Protein AF-G5F154-F1 (afdb_monomer)

Radius of gyration: 28.89 Å; Cα contacts (8 Å, |Δi|>4): 20; chains: 1; bounding box: 52×28×90 Å

Mean predicted aligned error: 17.92 Å

Foldseek 3Di:
DDDDDDDDDPPVVVVVVQVVCVVVVHDPVRVVVVQVVCCVVPVDGPDPPVPDDDPPDDPPPPPPPCDVVNVVVVVVVCVVPDDDADDVGDDPDDPVVVVVVVVVVVVVVVD

Sequence (111 aa):
MDAMVTARVPVEVRNQG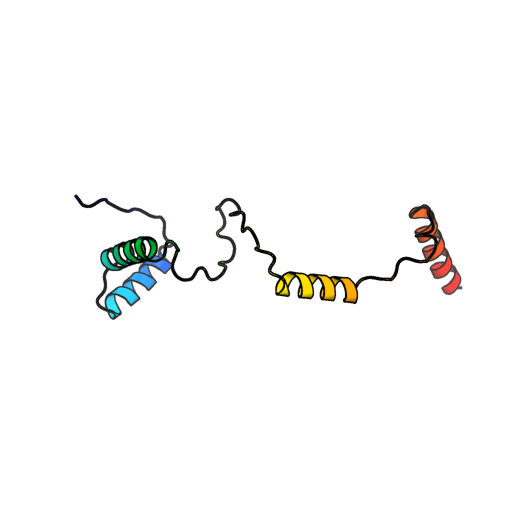NAILKRIGSSPTKLVNAAYDYVLRHESLPDQEPSAPAAGGEPQKTVRIITPEIRAQIEAAFAAVALPTPVGGWDPHDYKEIIAEGKRADYEALG

Structure (mmCIF, N/CA/C/O backbone):
data_AF-G5F154-F1
#
_entry.id   AF-G5F154-F1
#
loop_
_atom_site.group_PDB
_atom_site.id
_atom_site.type_symbol
_atom_site.label_atom_id
_atom_site.label_alt_id
_atom_site.label_comp_id
_atom_site.label_asym_id
_atom_site.label_entity_id
_atom_site.label_seq_id
_atom_site.pdbx_PDB_ins_code
_atom_site.Cartn_x
_atom_site.Cartn_y
_atom_site.Cartn_z
_atom_site.occupancy
_atom_site.B_iso_or_equiv
_atom_site.auth_seq_id
_atom_site.auth_comp_id
_atom_site.auth_asym_id
_atom_site.auth_atom_id
_atom_site.pdbx_PDB_model_num
ATOM 1 N N . MET A 1 1 ? 0.710 8.528 29.476 1.00 55.91 1 MET A N 1
ATOM 2 C CA . MET A 1 1 ? 0.161 9.685 28.739 1.00 55.91 1 MET A CA 1
ATOM 3 C C . MET A 1 1 ? -0.131 9.198 27.341 1.00 55.91 1 MET A C 1
ATOM 5 O O . MET A 1 1 ? 0.785 8.672 26.725 1.00 55.91 1 MET A O 1
ATOM 9 N N . ASP A 1 2 ? -1.369 9.334 26.877 1.00 76.12 2 ASP A N 1
ATOM 10 C CA . ASP A 1 2 ? -1.747 8.97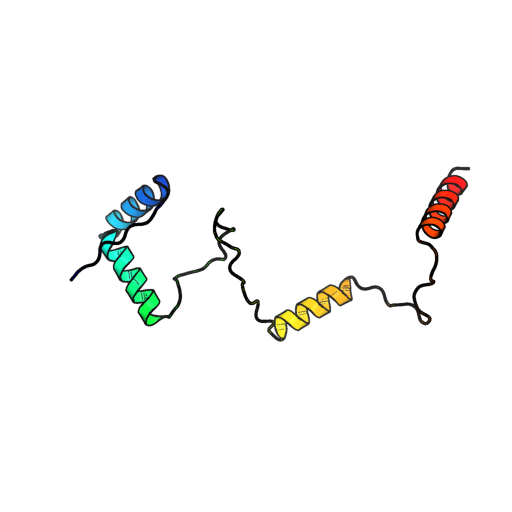1 25.510 1.00 76.12 2 ASP A CA 1
ATOM 11 C C . ASP A 1 2 ? -1.710 10.218 24.619 1.00 76.12 2 ASP A C 1
ATOM 13 O O . ASP A 1 2 ? -2.185 11.284 25.015 1.00 76.12 2 ASP A O 1
ATOM 17 N N . ALA A 1 3 ? -1.119 10.094 23.430 1.00 85.81 3 ALA A N 1
ATOM 18 C CA . ALA A 1 3 ? -1.059 11.165 22.439 1.00 85.81 3 ALA A CA 1
ATOM 19 C C . ALA A 1 3 ? -2.219 11.037 21.439 1.00 85.81 3 ALA A C 1
ATOM 21 O O . ALA A 1 3 ? -2.585 9.936 21.028 1.00 85.81 3 ALA A O 1
ATOM 22 N N . MET A 1 4 ? -2.793 12.168 21.024 1.00 89.50 4 MET A N 1
ATOM 23 C CA . MET A 1 4 ? -3.860 12.192 20.023 1.00 89.50 4 MET A CA 1
ATOM 24 C C . MET A 1 4 ? -3.269 12.223 18.609 1.00 89.50 4 MET A C 1
ATOM 26 O O . MET A 1 4 ? -2.485 13.109 18.280 1.00 89.50 4 MET A O 1
ATOM 30 N N . VAL A 1 5 ? -3.679 11.274 17.764 1.00 85.81 5 VAL A N 1
ATOM 31 C CA . VAL A 1 5 ? -3.220 11.143 16.372 1.00 85.81 5 VAL A CA 1
ATOM 32 C C . VAL A 1 5 ? -4.322 11.621 15.428 1.00 85.81 5 VAL A C 1
ATOM 34 O O . VAL A 1 5 ? -5.444 11.114 15.473 1.00 85.81 5 VAL A O 1
ATOM 37 N N . THR A 1 6 ? -4.018 12.595 14.568 1.00 88.69 6 THR A N 1
ATOM 38 C CA . THR A 1 6 ? -4.952 13.115 13.558 1.00 88.69 6 THR A CA 1
ATOM 39 C C . THR A 1 6 ? -4.347 13.000 12.160 1.00 88.69 6 THR A C 1
ATOM 41 O O . THR A 1 6 ? -3.187 13.331 11.937 1.00 88.69 6 THR A O 1
ATOM 44 N N . ALA A 1 7 ? -5.136 12.509 11.203 1.00 87.38 7 ALA A N 1
ATOM 45 C CA . ALA A 1 7 ? -4.731 12.357 9.807 1.00 87.38 7 ALA A CA 1
ATOM 46 C C . ALA A 1 7 ? -5.923 12.614 8.876 1.00 87.38 7 ALA A C 1
ATOM 48 O O . ALA A 1 7 ? -7.078 12.385 9.247 1.00 87.38 7 ALA A O 1
ATOM 49 N N . ARG A 1 8 ? -5.652 13.089 7.655 1.00 90.94 8 ARG A N 1
ATOM 50 C CA . ARG A 1 8 ? -6.680 13.241 6.617 1.00 90.94 8 ARG A CA 1
ATOM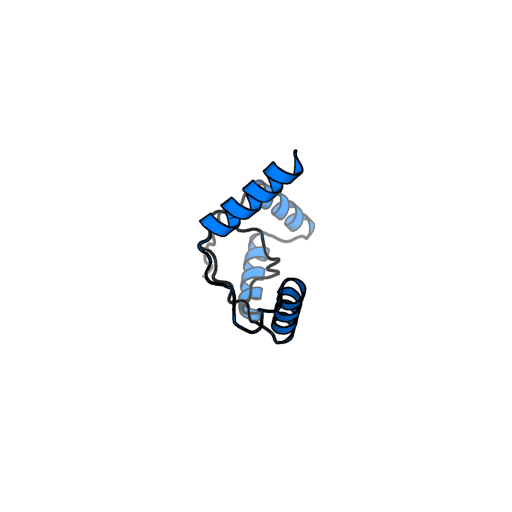 51 C C . ARG A 1 8 ? -6.847 11.922 5.874 1.00 90.94 8 ARG A C 1
ATOM 53 O O . ARG A 1 8 ? -5.887 11.403 5.320 1.00 90.94 8 ARG A O 1
ATOM 60 N N . VAL A 1 9 ? -8.073 11.411 5.840 1.00 86.56 9 VAL A N 1
ATOM 61 C CA . VAL A 1 9 ? -8.440 10.188 5.115 1.00 86.56 9 VAL A CA 1
ATOM 62 C C . VAL A 1 9 ? -9.720 10.470 4.327 1.00 86.56 9 VAL A C 1
ATOM 64 O O . VAL A 1 9 ? -10.627 11.096 4.889 1.00 86.56 9 VAL A O 1
ATOM 67 N N . PRO A 1 10 ? -9.832 10.033 3.058 1.00 92.62 10 PRO A N 1
ATOM 68 C CA . PRO A 1 10 ? -11.079 10.130 2.310 1.00 92.62 10 PRO A CA 1
ATOM 69 C C . PRO A 1 10 ? -12.246 9.510 3.084 1.00 92.62 10 PRO A C 1
ATOM 71 O O . PRO A 1 10 ? -12.120 8.442 3.689 1.00 92.62 10 PRO A O 1
ATOM 74 N N . VAL A 1 11 ? -13.397 10.185 3.070 1.00 88.06 11 VAL A N 1
ATOM 75 C CA . VAL A 1 11 ? -14.561 9.800 3.887 1.00 88.06 11 VAL A CA 1
ATOM 76 C C . VAL A 1 11 ? -15.045 8.389 3.543 1.00 88.06 11 VAL A C 1
ATOM 78 O O . VAL A 1 11 ? -15.390 7.624 4.443 1.00 88.06 11 VAL A O 1
ATOM 81 N N . GLU A 1 12 ? -15.013 8.021 2.263 1.00 90.19 12 GLU A N 1
ATOM 82 C CA . GLU A 1 12 ? -15.401 6.691 1.788 1.00 90.19 12 GLU A CA 1
ATOM 83 C C . GLU A 1 12 ? -14.482 5.598 2.338 1.00 90.19 12 GLU A C 1
ATOM 85 O O . GLU A 1 12 ? -14.969 4.632 2.926 1.00 90.19 12 GLU A O 1
ATOM 90 N N . VAL A 1 13 ? -13.162 5.796 2.249 1.00 89.38 13 VAL A N 1
ATOM 91 C CA . VAL A 1 13 ? -12.154 4.862 2.779 1.00 89.38 13 VAL A CA 1
ATOM 92 C C . VAL A 1 13 ? -12.330 4.681 4.286 1.00 89.38 13 VAL A C 1
ATOM 94 O O . VAL A 1 13 ? -12.353 3.555 4.782 1.00 89.38 13 VAL A O 1
ATOM 97 N N . ARG A 1 14 ? -12.541 5.778 5.025 1.00 90.19 14 ARG A N 1
ATOM 98 C CA . ARG A 1 14 ? -12.799 5.731 6.471 1.00 90.19 14 ARG A CA 1
ATOM 99 C C . ARG A 1 14 ? -14.056 4.923 6.800 1.00 90.19 14 ARG A C 1
ATOM 101 O O . ARG A 1 14 ? -14.044 4.117 7.727 1.00 90.19 14 ARG A O 1
ATOM 108 N N . ASN A 1 15 ? -15.148 5.143 6.072 1.00 91.62 15 ASN A N 1
ATOM 109 C CA . ASN A 1 15 ? -16.419 4.471 6.340 1.00 91.62 15 ASN A CA 1
ATOM 110 C C . ASN A 1 15 ? -16.338 2.968 6.031 1.00 91.62 15 ASN A C 1
ATOM 112 O O . ASN A 1 15 ? -16.786 2.156 6.843 1.00 91.62 15 ASN A O 1
ATOM 116 N N . GLN A 1 16 ? -15.720 2.599 4.907 1.00 91.56 16 GLN A N 1
ATOM 117 C CA . GLN A 1 16 ? -15.485 1.199 4.542 1.00 91.56 16 GLN A CA 1
ATOM 118 C C . GLN A 1 16 ? -14.574 0.506 5.561 1.00 91.56 16 GLN A C 1
ATOM 120 O O . GLN A 1 16 ? -14.918 -0.561 6.074 1.00 91.56 16 GLN A O 1
ATOM 125 N N . GLY A 1 17 ? -13.463 1.150 5.930 1.00 90.56 17 GLY A N 1
ATOM 126 C CA . GLY A 1 17 ? -12.551 0.654 6.958 1.00 90.56 17 GLY A CA 1
ATOM 127 C C . GLY A 1 17 ? -13.259 0.436 8.294 1.00 90.56 17 GLY A C 1
ATOM 128 O O . GLY A 1 17 ? -13.155 -0.640 8.877 1.00 90.56 17 GLY A O 1
ATOM 129 N N . ASN A 1 18 ? -14.069 1.397 8.745 1.00 91.25 18 ASN A N 1
ATOM 130 C CA . ASN A 1 18 ? -14.843 1.271 9.982 1.00 91.25 18 ASN A CA 1
ATOM 131 C C . ASN A 1 18 ? -15.857 0.120 9.941 1.00 91.25 18 ASN A C 1
ATOM 133 O O . ASN A 1 18 ? -16.033 -0.568 10.948 1.00 91.25 18 ASN A O 1
ATOM 137 N N . ALA A 1 19 ? -16.509 -0.116 8.800 1.00 92.19 19 ALA A N 1
ATOM 138 C CA . ALA A 1 19 ? -17.425 -1.243 8.644 1.00 92.19 19 ALA A CA 1
ATOM 139 C C . ALA A 1 19 ? -16.691 -2.590 8.776 1.00 92.19 19 ALA A C 1
ATOM 141 O O . ALA A 1 19 ? -17.165 -3.489 9.476 1.00 92.19 19 ALA A O 1
ATOM 142 N N . ILE A 1 20 ? -15.507 -2.709 8.168 1.00 93.75 20 ILE A N 1
ATOM 143 C CA . ILE A 1 20 ? -14.665 -3.909 8.263 1.00 93.75 20 ILE A CA 1
ATOM 144 C C . ILE A 1 20 ? -14.160 -4.100 9.694 1.00 93.75 20 ILE A C 1
ATOM 146 O O . ILE A 1 20 ? -14.303 -5.194 10.238 1.00 93.75 20 ILE A O 1
ATOM 150 N N . LEU A 1 21 ? -13.633 -3.042 10.318 1.00 92.44 21 LEU A N 1
ATOM 151 C CA . LEU A 1 21 ? -13.157 -3.061 11.704 1.00 92.44 21 LEU A CA 1
ATOM 152 C C . LEU A 1 21 ? -14.261 -3.519 12.659 1.00 92.44 21 LEU A C 1
ATOM 154 O O . LEU A 1 21 ? -14.028 -4.401 13.484 1.00 92.44 21 LEU A O 1
ATOM 158 N N . LYS A 1 22 ? -15.483 -3.004 12.488 1.00 92.19 22 LYS A N 1
ATOM 159 C CA . LYS A 1 22 ? -16.641 -3.419 13.287 1.00 92.19 22 LYS A CA 1
ATOM 160 C C . LYS A 1 22 ? -16.961 -4.902 13.098 1.00 92.19 22 LYS A C 1
ATOM 162 O O . LYS A 1 22 ? -17.231 -5.589 14.078 1.00 92.19 22 LYS A O 1
ATOM 167 N N . ARG A 1 23 ? -16.895 -5.409 11.861 1.00 93.38 23 ARG A N 1
ATOM 168 C CA . ARG A 1 23 ? -17.129 -6.830 11.553 1.00 93.38 23 ARG A CA 1
ATOM 169 C C . ARG A 1 23 ? -16.108 -7.752 12.223 1.00 93.38 23 ARG A C 1
ATOM 171 O O . ARG A 1 23 ? -16.485 -8.828 12.667 1.00 93.38 23 ARG A O 1
ATOM 178 N N . ILE A 1 24 ? -14.846 -7.334 12.319 1.00 92.81 24 ILE A N 1
ATOM 179 C CA . ILE A 1 24 ? -13.780 -8.113 12.976 1.00 92.81 24 ILE A CA 1
ATOM 180 C C . ILE A 1 24 ? -13.667 -7.840 14.488 1.00 92.81 24 ILE A C 1
ATOM 182 O O . ILE A 1 24 ? -12.733 -8.320 15.125 1.00 92.81 24 ILE A O 1
ATOM 186 N N . GLY A 1 25 ? -14.577 -7.050 15.072 1.00 90.12 25 GLY A N 1
ATOM 187 C CA . GLY A 1 25 ? -14.550 -6.701 16.498 1.00 90.12 25 GLY A CA 1
ATOM 188 C C . GLY A 1 25 ? -13.372 -5.805 16.905 1.00 90.12 25 GLY A C 1
ATOM 189 O O . GLY A 1 25 ? -12.947 -5.824 18.059 1.00 90.12 25 GLY A O 1
ATOM 190 N N . SER A 1 26 ? -12.817 -5.040 15.965 1.00 91.69 26 SER A N 1
ATOM 191 C CA . SER A 1 26 ? -11.714 -4.105 16.198 1.00 91.69 26 SER A CA 1
ATOM 192 C C . SER A 1 26 ? -12.195 -2.651 16.171 1.00 91.69 26 SER A C 1
ATOM 194 O O . SER A 1 26 ? -13.320 -2.347 15.772 1.00 91.69 26 SER A O 1
ATOM 196 N N . SER A 1 27 ? -11.333 -1.733 16.603 1.00 91.38 27 SER A N 1
ATOM 197 C CA . SER A 1 27 ? -11.597 -0.294 16.614 1.00 91.38 27 SER A CA 1
ATOM 198 C C . SER A 1 27 ? -10.518 0.470 15.839 1.00 91.38 27 SER A C 1
ATOM 200 O O . SER A 1 27 ? -9.394 -0.025 15.707 1.00 91.38 27 SER A O 1
ATOM 202 N N . PRO A 1 28 ? -10.812 1.690 15.353 1.00 89.56 28 PRO A N 1
ATOM 203 C CA . PRO A 1 28 ? -9.815 2.527 14.684 1.00 89.56 28 PRO A CA 1
ATOM 204 C C . PRO A 1 28 ? -8.583 2.795 15.555 1.00 89.56 28 PRO A C 1
ATOM 206 O O . PRO A 1 28 ? -7.461 2.731 15.069 1.00 89.56 28 PRO A O 1
ATOM 209 N N . THR A 1 29 ? -8.773 3.004 16.859 1.00 91.06 29 THR A N 1
ATOM 210 C CA . THR A 1 29 ? -7.670 3.168 17.816 1.00 91.06 29 THR A CA 1
ATOM 211 C C . THR A 1 29 ? -6.780 1.928 17.870 1.00 91.06 29 THR A C 1
ATOM 213 O O . THR A 1 29 ? -5.559 2.045 17.827 1.00 91.06 29 THR A O 1
ATOM 216 N N . LYS A 1 30 ? -7.376 0.726 17.910 1.00 90.62 30 LYS A N 1
ATOM 217 C CA . LYS A 1 30 ? -6.620 -0.535 17.932 1.00 90.62 30 LYS A CA 1
ATOM 218 C C . LYS A 1 30 ? -5.851 -0.759 16.627 1.00 90.62 30 LYS A C 1
ATOM 220 O O . LYS A 1 30 ? -4.729 -1.246 16.679 1.00 90.62 30 LYS A O 1
ATOM 225 N N . LEU A 1 31 ? -6.427 -0.371 15.486 1.00 91.94 31 LEU A N 1
ATOM 226 C CA . LEU A 1 31 ? -5.745 -0.398 14.190 1.00 91.94 31 LEU A CA 1
ATOM 227 C C . LEU A 1 31 ? -4.509 0.514 14.185 1.00 91.94 31 LEU A C 1
ATOM 229 O O . LEU A 1 31 ? -3.430 0.063 13.814 1.00 91.94 31 LEU A O 1
ATOM 233 N N . VAL A 1 32 ? -4.656 1.771 14.619 1.00 91.12 32 VAL A N 1
ATOM 234 C CA . VAL A 1 32 ? -3.551 2.746 14.647 1.00 91.12 32 VAL A CA 1
ATOM 235 C C . VAL A 1 32 ? -2.437 2.286 15.587 1.00 91.12 32 VAL A C 1
ATOM 237 O O . VAL A 1 32 ? -1.273 2.289 15.198 1.00 91.12 32 VAL A O 1
ATOM 240 N N . ASN A 1 33 ? -2.780 1.815 16.787 1.00 91.62 33 ASN A N 1
ATOM 241 C CA . ASN A 1 33 ? -1.786 1.320 17.741 1.00 91.62 33 ASN A CA 1
ATOM 242 C C . ASN A 1 33 ? -1.049 0.081 17.211 1.00 91.62 33 ASN A C 1
ATOM 244 O O . ASN A 1 33 ? 0.170 0.006 17.317 1.00 91.62 33 ASN A O 1
ATOM 248 N N . ALA A 1 34 ? -1.765 -0.856 16.579 1.00 89.94 34 ALA A N 1
ATOM 249 C CA . ALA A 1 34 ? -1.146 -2.029 15.965 1.00 89.94 34 ALA A CA 1
ATOM 250 C C . ALA A 1 34 ? -0.209 -1.658 14.801 1.00 89.94 34 ALA A C 1
ATOM 252 O O . ALA A 1 34 ? 0.820 -2.303 14.617 1.00 89.94 34 ALA A O 1
ATOM 253 N N . ALA A 1 35 ? -0.534 -0.611 14.036 1.00 90.12 35 ALA A N 1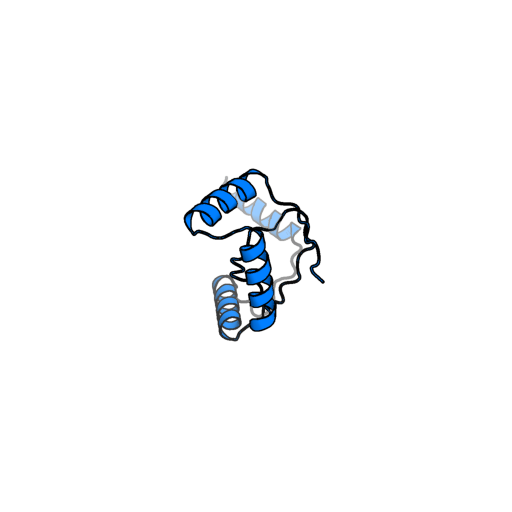
ATOM 254 C CA . ALA A 1 35 ? 0.337 -0.108 12.977 1.00 90.12 35 ALA A CA 1
ATOM 255 C C . ALA A 1 35 ? 1.631 0.504 13.540 1.00 90.12 35 ALA A C 1
ATOM 257 O O . ALA A 1 35 ? 2.706 0.242 13.006 1.00 90.12 35 ALA A O 1
ATOM 258 N N . TYR A 1 36 ? 1.554 1.260 14.641 1.00 91.50 36 TYR A N 1
ATOM 259 C CA . TYR A 1 36 ? 2.754 1.748 15.331 1.00 91.50 36 TYR A CA 1
ATOM 260 C C . TYR A 1 36 ? 3.605 0.600 15.882 1.00 91.50 36 TYR A C 1
ATOM 262 O O . TYR A 1 36 ? 4.814 0.591 15.663 1.00 91.50 36 TYR A O 1
ATOM 270 N N . ASP A 1 37 ? 2.986 -0.398 16.519 1.00 90.94 37 ASP A N 1
ATOM 271 C CA . ASP A 1 37 ? 3.693 -1.594 16.998 1.00 90.94 37 ASP A CA 1
ATOM 272 C C . ASP A 1 37 ? 4.394 -2.345 15.860 1.00 90.94 37 ASP A C 1
ATOM 274 O O . ASP A 1 37 ? 5.502 -2.850 16.041 1.00 90.94 37 ASP A O 1
ATOM 278 N N . TYR A 1 38 ? 3.772 -2.411 14.681 1.00 90.81 38 TYR A N 1
ATOM 279 C CA . TYR A 1 38 ? 4.382 -3.017 13.502 1.00 90.81 38 TYR A CA 1
ATOM 280 C C . TYR A 1 38 ? 5.643 -2.259 13.073 1.00 90.81 38 TYR A C 1
ATOM 282 O O . TYR A 1 38 ? 6.697 -2.873 12.914 1.00 90.81 38 TYR A O 1
ATOM 290 N N . VAL A 1 39 ? 5.568 -0.929 12.958 1.00 90.62 39 VAL A N 1
ATOM 291 C CA . VAL A 1 39 ? 6.722 -0.093 12.584 1.00 90.62 39 VAL A CA 1
ATOM 292 C C . VAL A 1 39 ? 7.845 -0.210 13.613 1.00 90.62 39 VAL A C 1
ATOM 294 O O . VAL A 1 39 ? 9.005 -0.313 13.233 1.00 90.62 39 VAL A O 1
ATOM 297 N N . LEU A 1 40 ? 7.517 -0.258 14.906 1.00 90.00 40 LEU A N 1
ATOM 298 C CA . LEU A 1 40 ? 8.514 -0.426 15.966 1.00 90.00 40 LEU A CA 1
ATOM 299 C C . LEU A 1 40 ? 9.218 -1.790 15.918 1.00 90.00 40 LEU A C 1
ATOM 301 O O . LEU A 1 40 ? 10.364 -1.893 16.341 1.00 90.00 40 LEU A O 1
ATOM 305 N N . ARG A 1 41 ? 8.548 -2.841 15.429 1.00 91.19 41 ARG A N 1
ATOM 306 C CA . ARG A 1 41 ? 9.112 -4.201 15.354 1.00 91.19 41 ARG A CA 1
ATOM 307 C C . ARG A 1 41 ? 9.850 -4.486 14.054 1.00 91.19 41 A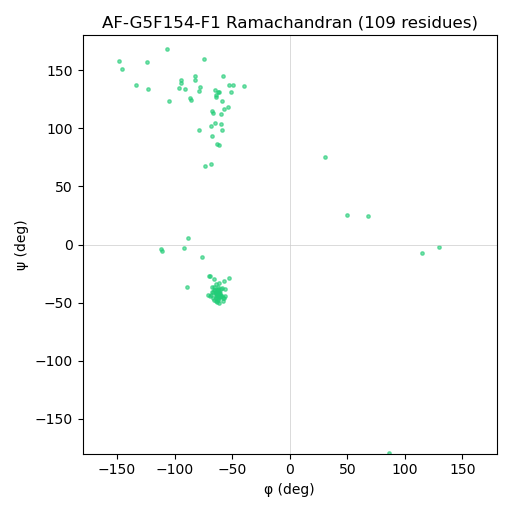RG A C 1
ATOM 309 O O . ARG A 1 41 ? 10.816 -5.239 14.065 1.00 91.19 41 ARG A O 1
ATOM 316 N N . HIS A 1 42 ? 9.355 -3.948 12.945 1.00 87.25 42 HIS A N 1
ATOM 317 C CA . HIS A 1 42 ? 9.813 -4.290 11.598 1.00 87.25 42 HIS A CA 1
ATOM 318 C C . HIS A 1 42 ? 10.558 -3.148 10.905 1.00 87.25 42 HIS A C 1
ATOM 320 O O . HIS A 1 42 ? 10.988 -3.329 9.767 1.00 87.25 42 HIS A O 1
ATOM 326 N N . GLU A 1 43 ? 10.648 -1.975 11.542 1.00 86.94 43 GLU A N 1
ATOM 327 C CA . GLU A 1 43 ? 11.264 -0.747 11.010 1.00 86.94 43 GLU A CA 1
ATOM 328 C C . GLU A 1 43 ? 10.774 -0.377 9.594 1.00 86.94 43 GLU A C 1
ATOM 330 O O . GLU A 1 43 ? 11.454 0.291 8.819 1.00 86.94 43 GLU A O 1
ATOM 335 N N . SER A 1 44 ? 9.564 -0.820 9.240 1.00 83.00 44 SER A N 1
ATOM 336 C CA . SER A 1 44 ? 8.965 -0.694 7.912 1.00 83.00 44 SER A CA 1
ATOM 337 C C . SER A 1 44 ? 7.445 -0.565 8.012 1.00 83.00 44 SER A C 1
ATOM 339 O O . SER A 1 44 ? 6.834 -0.941 9.014 1.00 83.00 44 SER A O 1
ATOM 341 N N . LEU A 1 45 ? 6.822 0.005 6.978 1.00 82.62 45 LEU A N 1
ATOM 342 C CA . LEU A 1 45 ? 5.363 0.090 6.876 1.00 82.62 45 LEU A CA 1
ATOM 343 C C . LEU A 1 45 ? 4.787 -1.226 6.322 1.00 82.62 45 LEU A C 1
ATOM 345 O O . LEU A 1 45 ? 5.424 -1.837 5.462 1.00 82.62 45 LEU A O 1
ATOM 349 N N . PRO A 1 46 ? 3.596 -1.660 6.779 1.00 79.19 46 PRO A N 1
ATOM 350 C CA . PRO A 1 46 ? 2.942 -2.859 6.260 1.00 79.19 46 PRO A CA 1
ATOM 351 C C . PRO A 1 46 ? 2.554 -2.673 4.785 1.00 79.19 46 PRO A C 1
ATOM 353 O O . PRO A 1 46 ? 2.015 -1.627 4.425 1.00 79.19 46 PRO A O 1
ATOM 356 N N . ASP A 1 47 ? 2.872 -3.684 3.968 1.00 62.94 47 ASP A N 1
ATOM 357 C CA . ASP A 1 47 ? 2.613 -3.819 2.527 1.00 62.94 47 ASP A CA 1
ATOM 358 C C . ASP A 1 47 ? 2.589 -2.498 1.749 1.00 62.94 47 ASP A C 1
ATOM 360 O O . ASP A 1 47 ? 1.551 -2.001 1.308 1.00 62.94 47 ASP A O 1
ATOM 364 N N . GLN A 1 48 ? 3.783 -1.952 1.519 1.00 55.19 48 GLN A N 1
ATOM 365 C CA . GLN A 1 48 ? 4.018 -1.020 0.419 1.00 55.19 48 GLN A CA 1
ATOM 366 C C . GLN A 1 48 ? 3.909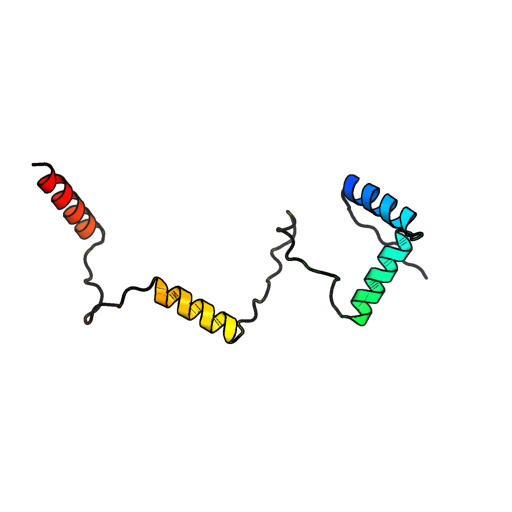 -1.792 -0.912 1.00 55.19 48 GLN A C 1
ATOM 368 O O . GLN A 1 48 ? 4.904 -1.981 -1.609 1.00 55.19 48 GLN A O 1
ATOM 373 N N . GLU A 1 49 ? 2.709 -2.241 -1.296 1.00 50.62 49 GLU A N 1
ATOM 374 C CA . GLU A 1 49 ? 2.411 -2.350 -2.730 1.00 50.62 49 GLU A CA 1
ATOM 375 C C . GLU A 1 49 ? 2.770 -0.979 -3.326 1.00 50.62 49 GLU A C 1
ATOM 377 O O . GLU A 1 49 ? 2.399 0.030 -2.707 1.00 50.62 49 GLU A O 1
ATOM 382 N N . PRO A 1 50 ? 3.529 -0.901 -4.440 1.00 46.69 50 PRO A N 1
ATOM 383 C CA . PRO A 1 50 ? 3.954 0.357 -5.043 1.00 46.69 50 PRO A CA 1
ATOM 384 C C . PRO A 1 50 ? 2.708 1.132 -5.465 1.00 46.69 50 PRO A C 1
ATOM 386 O O . PRO A 1 50 ? 2.211 1.026 -6.584 1.00 46.69 50 PRO A O 1
ATOM 389 N N . SER A 1 51 ? 2.163 1.874 -4.509 1.00 44.66 51 SER A N 1
ATOM 390 C CA . SER A 1 51 ? 0.939 2.619 -4.666 1.00 44.66 51 SER A CA 1
ATOM 391 C C . SER A 1 51 ? 1.229 3.660 -5.724 1.00 44.66 51 SER A C 1
ATOM 393 O O . SER A 1 51 ? 2.220 4.392 -5.637 1.00 44.66 51 SER A O 1
ATOM 395 N N . ALA A 1 52 ? 0.370 3.687 -6.743 1.00 46.88 52 ALA A N 1
ATOM 396 C CA . ALA A 1 52 ? 0.316 4.765 -7.712 1.00 46.88 52 ALA A CA 1
ATOM 397 C C . ALA A 1 52 ? 0.514 6.106 -6.982 1.00 46.88 52 ALA A C 1
ATOM 399 O O . ALA A 1 52 ? -0.031 6.280 -5.885 1.00 46.88 52 ALA A O 1
ATOM 400 N N . PRO A 1 53 ? 1.331 7.018 -7.539 1.00 44.31 53 PRO A N 1
ATOM 401 C CA . PRO A 1 53 ? 1.834 8.168 -6.809 1.00 44.31 53 PRO A CA 1
ATOM 402 C C . PRO A 1 53 ? 0.669 8.931 -6.188 1.00 44.31 53 PRO A C 1
ATOM 404 O O . PRO A 1 53 ? -0.220 9.415 -6.891 1.00 44.31 53 PRO A O 1
ATOM 407 N N . ALA A 1 54 ? 0.668 9.017 -4.857 1.00 48.41 54 ALA A N 1
ATOM 408 C CA . ALA A 1 54 ? -0.233 9.898 -4.144 1.00 48.41 54 ALA A CA 1
ATOM 409 C C . ALA A 1 54 ? 0.019 11.315 -4.667 1.00 48.41 54 ALA A C 1
ATOM 411 O O . ALA A 1 54 ? 1.126 11.847 -4.545 1.00 48.41 54 ALA A O 1
ATOM 412 N N . ALA A 1 55 ? -0.998 11.903 -5.295 1.00 50.59 55 ALA A N 1
ATOM 413 C CA . ALA A 1 55 ? -0.960 13.271 -5.781 1.00 50.59 55 ALA A CA 1
ATOM 414 C C . ALA A 1 55 ? -0.686 14.213 -4.595 1.00 50.59 55 ALA A C 1
ATOM 416 O O . ALA A 1 55 ? -1.590 14.525 -3.823 1.00 50.59 55 ALA A O 1
ATOM 417 N N . GLY A 1 56 ? 0.574 14.620 -4.425 1.00 45.34 56 GLY A N 1
ATOM 418 C CA . GLY A 1 56 ? 0.982 15.628 -3.444 1.00 45.34 56 GLY A CA 1
ATOM 419 C C . GLY A 1 56 ? 2.143 15.265 -2.515 1.00 45.34 56 GLY A C 1
ATOM 420 O O . GLY A 1 56 ? 2.528 16.115 -1.720 1.00 45.34 56 GLY A O 1
ATOM 421 N N . GLY A 1 57 ? 2.717 14.062 -2.593 1.00 44.41 57 GLY A N 1
ATOM 422 C CA . GLY A 1 57 ? 3.976 13.749 -1.904 1.00 44.41 57 GLY A CA 1
ATOM 423 C C . GLY A 1 57 ? 5.180 14.029 -2.801 1.00 44.41 57 GLY A C 1
ATOM 424 O O . GLY A 1 57 ? 5.171 13.627 -3.964 1.00 44.41 57 GLY A O 1
ATOM 425 N N . GLU A 1 58 ? 6.210 14.703 -2.282 1.00 50.56 58 GLU A N 1
ATOM 426 C CA . GLU A 1 58 ? 7.510 14.816 -2.957 1.00 50.56 58 GLU A CA 1
ATOM 427 C C . GLU A 1 58 ? 7.971 13.418 -3.408 1.00 50.56 58 GLU A C 1
ATOM 429 O O . GL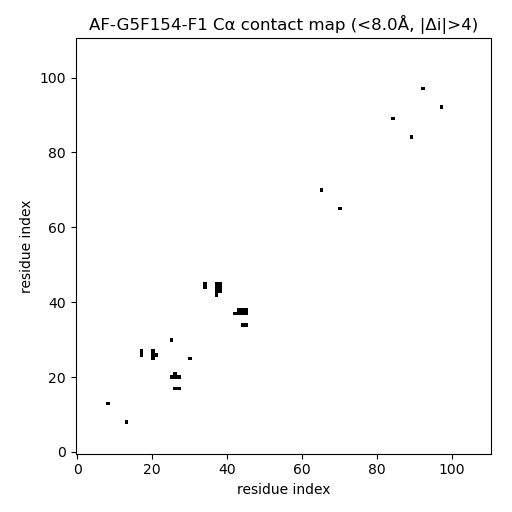U A 1 58 ? 7.796 12.464 -2.643 1.00 50.56 58 GLU A O 1
ATOM 434 N N . PRO A 1 59 ? 8.515 13.251 -4.632 1.00 45.88 59 PRO A N 1
ATOM 435 C CA . PRO A 1 59 ? 8.897 11.941 -5.136 1.00 45.88 59 PRO A CA 1
ATOM 436 C C . PRO A 1 59 ? 9.941 11.345 -4.197 1.00 45.88 59 PRO A C 1
ATOM 438 O O . PRO A 1 59 ? 11.108 11.741 -4.194 1.00 45.88 59 PRO A O 1
ATOM 441 N N . GLN A 1 60 ? 9.495 10.402 -3.369 1.00 51.72 60 GLN A N 1
ATOM 442 C CA . GLN A 1 60 ? 10.348 9.686 -2.446 1.00 51.72 60 GLN A CA 1
ATOM 443 C C . GLN A 1 60 ? 11.394 8.982 -3.298 1.00 51.72 60 GLN A C 1
ATOM 445 O O . GLN A 1 60 ? 11.063 8.119 -4.113 1.00 51.72 60 GLN A O 1
ATOM 450 N N . LYS A 1 61 ? 12.646 9.434 -3.176 1.00 51.25 61 LYS A N 1
ATOM 451 C CA . LYS A 1 61 ? 13.782 8.982 -3.976 1.00 51.25 61 LYS A CA 1
ATOM 452 C C . LYS A 1 61 ? 14.003 7.502 -3.685 1.00 51.25 61 LYS A C 1
ATOM 454 O O . LYS A 1 61 ? 14.748 7.138 -2.780 1.00 51.25 61 LYS A O 1
ATOM 459 N N . THR A 1 62 ? 13.298 6.647 -4.415 1.00 57.09 62 THR A N 1
ATOM 460 C CA . THR A 1 62 ? 13.410 5.202 -4.301 1.00 57.09 62 THR A CA 1
ATOM 461 C C . THR A 1 62 ? 14.787 4.864 -4.840 1.00 57.09 62 THR A C 1
ATOM 463 O O . THR A 1 62 ? 15.029 4.909 -6.048 1.00 57.09 62 THR A O 1
ATOM 466 N N . VAL A 1 63 ? 15.732 4.617 -3.937 1.00 59.25 63 VAL A N 1
ATOM 467 C CA . VAL A 1 63 ? 17.049 4.111 -4.308 1.00 59.25 63 VAL A CA 1
ATOM 468 C C . VAL A 1 63 ? 16.812 2.698 -4.826 1.00 59.25 63 VAL A C 1
ATOM 470 O O . VAL A 1 63 ? 16.695 1.749 -4.057 1.00 59.25 63 VAL A O 1
ATOM 473 N N . ARG A 1 64 ? 16.640 2.568 -6.143 1.00 66.81 64 ARG A N 1
ATOM 474 C CA . ARG A 1 64 ? 16.542 1.272 -6.811 1.00 66.81 64 ARG A CA 1
ATOM 475 C C . ARG A 1 64 ? 17.892 0.585 -6.647 1.00 66.81 64 ARG A C 1
ATOM 477 O O . ARG A 1 64 ? 18.866 0.980 -7.283 1.00 66.81 64 ARG A O 1
ATOM 484 N N . ILE A 1 65 ? 17.955 -0.397 -5.753 1.00 77.75 65 ILE A N 1
ATOM 485 C CA . ILE A 1 65 ? 19.142 -1.230 -5.578 1.00 77.75 65 ILE A CA 1
ATOM 486 C C . ILE A 1 65 ? 19.285 -2.058 -6.856 1.00 77.75 65 ILE A C 1
ATOM 488 O O . ILE A 1 65 ? 18.416 -2.866 -7.178 1.00 77.75 65 ILE A O 1
ATOM 492 N N . ILE A 1 66 ? 20.355 -1.823 -7.614 1.00 80.00 66 ILE A N 1
ATOM 493 C CA . ILE A 1 66 ? 20.665 -2.618 -8.802 1.00 80.00 66 ILE A CA 1
ATOM 494 C C . ILE A 1 66 ? 21.293 -3.925 -8.316 1.00 80.00 66 ILE A C 1
ATOM 496 O O . ILE A 1 66 ? 22.477 -3.966 -7.985 1.00 80.00 66 ILE A O 1
ATOM 500 N N . THR A 1 67 ? 20.487 -4.983 -8.239 1.00 85.44 67 THR A N 1
ATOM 501 C CA . THR A 1 67 ? 20.983 -6.343 -8.001 1.00 85.44 67 THR A CA 1
ATOM 502 C C . THR A 1 67 ? 21.653 -6.887 -9.274 1.00 85.44 67 THR A C 1
ATOM 504 O O . THR A 1 67 ? 21.387 -6.374 -10.372 1.00 85.44 67 THR A O 1
ATOM 507 N N . PRO A 1 68 ? 22.527 -7.907 -9.185 1.00 89.19 68 PRO A N 1
ATOM 508 C CA . PRO A 1 68 ? 23.135 -8.518 -10.370 1.00 89.19 68 PRO A CA 1
ATOM 509 C C . PRO A 1 68 ? 22.099 -9.063 -11.367 1.00 89.19 68 PRO A C 1
ATOM 511 O O . PRO A 1 68 ? 22.322 -8.993 -12.574 1.00 89.19 68 PRO A O 1
ATOM 514 N N . GLU A 1 69 ? 20.940 -9.521 -10.896 1.00 87.00 69 GLU A N 1
ATOM 515 C CA . GLU A 1 69 ? 19.842 -9.998 -11.745 1.00 87.00 69 GLU A CA 1
ATOM 516 C C . GLU A 1 69 ? 19.198 -8.848 -12.528 1.00 87.00 69 GLU A C 1
ATOM 518 O O . GLU A 1 69 ? 18.970 -8.968 -13.731 1.00 87.00 69 GLU A O 1
ATOM 523 N N . ILE A 1 70 ? 18.945 -7.710 -11.868 1.00 86.75 70 ILE A N 1
ATOM 524 C CA . ILE A 1 70 ? 18.409 -6.506 -12.522 1.00 86.75 70 ILE A CA 1
ATOM 525 C C . ILE A 1 70 ? 19.416 -5.976 -13.546 1.00 86.75 70 ILE A C 1
ATOM 527 O O . ILE A 1 70 ? 19.037 -5.606 -14.656 1.00 86.75 70 ILE A O 1
ATOM 531 N N . ARG A 1 71 ? 20.709 -5.983 -13.203 1.00 90.75 71 ARG A N 1
ATOM 532 C CA . ARG A 1 71 ? 21.788 -5.602 -14.122 1.00 90.75 71 ARG A CA 1
ATOM 533 C C . ARG A 1 71 ? 21.774 -6.466 -15.384 1.00 90.75 71 ARG A C 1
ATOM 535 O O . ARG A 1 71 ? 21.780 -5.913 -16.479 1.00 90.75 71 ARG A O 1
ATOM 542 N N . ALA A 1 72 ? 21.687 -7.787 -15.233 1.00 91.31 72 ALA A N 1
ATOM 543 C CA . ALA A 1 72 ? 21.642 -8.713 -16.362 1.00 91.31 72 ALA A CA 1
ATOM 544 C C . ALA A 1 72 ? 20.397 -8.502 -17.245 1.00 91.31 72 ALA A C 1
ATOM 546 O O . ALA A 1 72 ? 20.502 -8.532 -18.469 1.00 91.31 72 ALA A O 1
ATOM 547 N N . GLN A 1 73 ? 19.230 -8.232 -16.648 1.00 87.44 73 GLN A N 1
ATOM 548 C CA . GLN A 1 73 ? 18.010 -7.922 -17.406 1.00 87.44 73 GLN A CA 1
ATOM 549 C C . GLN A 1 73 ? 18.139 -6.627 -18.212 1.00 87.44 73 GLN A C 1
ATOM 551 O O . GLN A 1 73 ? 17.727 -6.580 -19.370 1.00 87.44 73 GLN A O 1
ATOM 556 N N . ILE A 1 74 ? 18.731 -5.587 -17.620 1.00 90.12 74 ILE A N 1
ATOM 557 C CA . ILE A 1 74 ? 18.975 -4.314 -18.305 1.00 90.12 74 ILE A CA 1
ATOM 558 C C . ILE A 1 74 ? 19.956 -4.515 -19.466 1.00 90.12 74 ILE A C 1
ATOM 560 O O . ILE A 1 74 ? 19.691 -4.050 -20.572 1.00 90.12 74 ILE A O 1
ATOM 564 N N . GLU A 1 75 ? 21.057 -5.235 -19.246 1.00 91.00 75 GLU A N 1
ATOM 565 C CA . GLU A 1 75 ? 22.036 -5.540 -20.297 1.00 91.00 75 GLU A CA 1
ATOM 566 C C . GLU A 1 75 ? 21.407 -6.335 -21.448 1.00 91.00 75 GLU A C 1
ATOM 568 O O . GLU A 1 75 ? 21.611 -5.987 -22.611 1.00 91.00 75 GLU A O 1
ATOM 573 N N . ALA A 1 76 ? 20.586 -7.344 -21.143 1.00 90.69 76 ALA A N 1
ATOM 574 C CA . ALA A 1 76 ? 19.871 -8.120 -22.153 1.00 90.69 76 ALA A CA 1
ATOM 575 C C . ALA A 1 76 ? 18.874 -7.261 -22.945 1.00 90.69 76 ALA A C 1
ATOM 577 O O . ALA A 1 76 ? 18.796 -7.378 -24.169 1.00 90.69 76 ALA A O 1
ATOM 578 N N . ALA A 1 77 ? 18.144 -6.370 -22.267 1.00 89.00 77 ALA A N 1
ATOM 579 C CA . ALA A 1 77 ? 17.221 -5.452 -22.920 1.00 89.00 77 ALA A CA 1
ATOM 580 C C . ALA A 1 77 ? 17.962 -4.513 -23.879 1.00 89.00 77 ALA A C 1
ATOM 582 O O . ALA A 1 77 ? 17.566 -4.399 -25.035 1.00 89.00 77 ALA A O 1
ATOM 583 N N . PHE A 1 78 ? 19.066 -3.895 -23.446 1.00 90.25 78 PHE A N 1
ATOM 584 C CA . PHE A 1 78 ? 19.867 -3.039 -24.322 1.00 90.25 78 PHE A CA 1
ATOM 585 C C . PHE A 1 78 ? 20.469 -3.813 -25.492 1.00 90.25 78 PHE A C 1
ATOM 587 O O . PHE A 1 78 ? 20.417 -3.323 -26.614 1.00 90.25 78 PHE A O 1
ATOM 594 N N . ALA A 1 79 ? 20.975 -5.027 -25.272 1.00 87.00 79 ALA A N 1
ATOM 595 C CA . ALA A 1 79 ? 21.505 -5.862 -26.345 1.00 87.00 79 ALA A CA 1
ATOM 596 C C . ALA A 1 79 ? 20.445 -6.226 -27.402 1.00 87.00 79 ALA A C 1
ATOM 598 O O . ALA A 1 79 ? 20.778 -6.316 -28.579 1.00 87.00 79 ALA A O 1
ATOM 599 N N . ALA A 1 80 ? 19.177 -6.395 -27.011 1.00 87.62 80 ALA A N 1
ATOM 600 C CA . ALA A 1 80 ? 18.096 -6.731 -27.941 1.00 87.62 80 ALA A CA 1
ATOM 601 C C . ALA A 1 80 ? 17.714 -5.582 -28.892 1.00 87.62 80 ALA A C 1
ATOM 603 O O . ALA A 1 80 ? 17.214 -5.839 -29.985 1.00 87.62 80 ALA A O 1
ATOM 604 N N . VAL A 1 81 ? 17.929 -4.327 -28.485 1.00 87.00 81 VAL A N 1
ATOM 605 C CA . VAL A 1 81 ? 17.611 -3.129 -29.290 1.00 87.00 81 VAL A CA 1
ATOM 606 C C . VAL A 1 81 ? 18.842 -2.362 -29.776 1.00 87.00 81 VAL A C 1
ATOM 608 O O . VAL A 1 81 ? 18.702 -1.413 -30.546 1.00 87.00 81 VAL A O 1
ATOM 611 N N . ALA A 1 82 ? 20.047 -2.749 -29.361 1.00 84.12 82 ALA A N 1
ATOM 612 C CA . ALA A 1 82 ? 21.278 -2.122 -29.817 1.00 84.12 82 ALA A CA 1
ATOM 613 C C . ALA A 1 82 ? 21.658 -2.612 -31.219 1.00 84.12 82 ALA A C 1
ATOM 615 O O . ALA A 1 82 ? 21.663 -3.808 -31.506 1.00 84.12 82 ALA A O 1
ATOM 616 N N . LEU A 1 83 ? 22.047 -1.671 -32.078 1.00 78.38 83 LEU A N 1
ATOM 617 C CA . LEU A 1 83 ? 22.716 -1.970 -33.338 1.00 78.38 83 LEU A CA 1
ATOM 618 C C . LEU A 1 83 ? 24.231 -1.886 -33.127 1.00 78.38 83 LEU A C 1
ATOM 620 O O . LEU A 1 83 ? 24.695 -0.980 -32.427 1.00 78.38 83 LEU A O 1
ATOM 624 N N . PRO A 1 84 ? 25.015 -2.810 -33.709 1.00 76.00 84 PRO A N 1
ATOM 625 C CA . PRO A 1 84 ? 26.462 -2.754 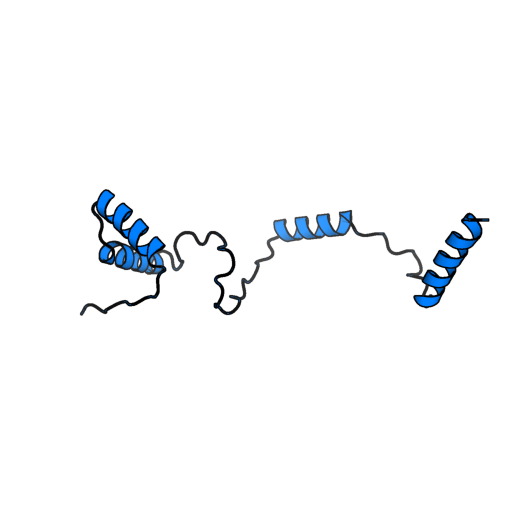-33.604 1.00 76.00 84 PRO A CA 1
ATOM 626 C C . PRO A 1 84 ? 26.972 -1.462 -34.244 1.00 76.00 84 PRO A C 1
ATOM 628 O O . PRO A 1 84 ? 26.605 -1.125 -35.370 1.00 76.00 84 PRO A O 1
ATOM 631 N N . THR A 1 85 ? 27.836 -0.746 -33.529 1.00 75.94 85 THR A N 1
ATOM 632 C CA . THR A 1 85 ? 28.514 0.422 -34.091 1.00 75.94 85 THR A CA 1
ATOM 633 C C . THR A 1 85 ? 29.412 -0.030 -35.247 1.00 75.94 85 THR A C 1
ATOM 635 O O . THR A 1 85 ? 30.214 -0.951 -35.051 1.00 75.94 85 THR A O 1
ATOM 638 N N . PRO A 1 86 ? 29.321 0.596 -36.434 1.00 78.44 86 PRO A N 1
ATOM 639 C CA . PRO A 1 86 ? 30.196 0.272 -37.554 1.00 78.44 86 PRO A CA 1
ATOM 640 C C . PRO A 1 86 ? 31.675 0.448 -37.190 1.00 78.44 86 PRO A C 1
ATOM 642 O O . PRO A 1 86 ? 32.052 1.364 -36.451 1.00 78.44 86 PRO A O 1
ATOM 645 N N . VAL A 1 87 ? 32.535 -0.417 -37.733 1.00 66.50 87 VAL A N 1
ATOM 646 C CA . VAL A 1 87 ? 33.990 -0.261 -37.610 1.00 66.50 87 VAL A CA 1
ATOM 647 C C . VAL A 1 87 ? 34.390 0.996 -38.387 1.00 66.50 87 VAL A C 1
ATOM 649 O O . VAL A 1 87 ? 34.246 1.033 -39.603 1.00 66.50 87 VAL A O 1
ATOM 652 N N . GLY A 1 88 ? 34.855 2.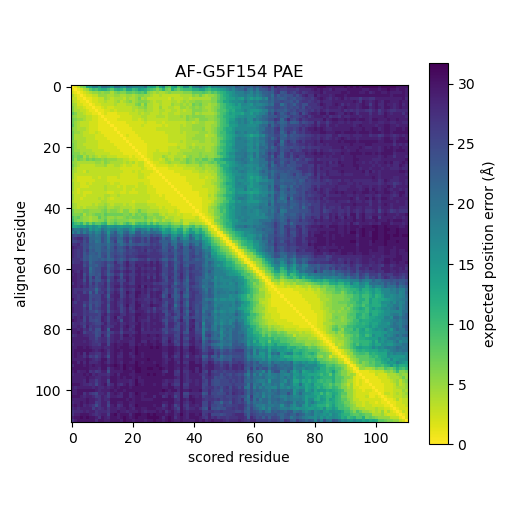028 -37.677 1.00 73.12 88 GLY A N 1
ATOM 653 C CA . GLY A 1 88 ? 35.107 3.367 -38.234 1.00 73.12 88 GLY A CA 1
ATOM 654 C C . GLY A 1 88 ? 34.203 4.468 -37.668 1.00 73.12 88 GLY A C 1
ATOM 655 O O . GLY A 1 88 ? 34.473 5.641 -37.900 1.00 73.12 88 GLY A O 1
ATOM 656 N N . GLY A 1 89 ? 33.200 4.106 -36.859 1.00 72.44 89 GLY A N 1
ATOM 657 C CA . GLY A 1 89 ? 32.250 5.048 -36.269 1.00 72.44 89 GLY A CA 1
ATOM 658 C C . GLY A 1 89 ? 31.064 5.347 -37.185 1.00 72.44 89 GLY A C 1
ATOM 659 O O . GLY A 1 89 ? 30.929 4.786 -38.270 1.00 72.44 89 GLY A O 1
ATOM 660 N N . TRP A 1 90 ? 30.171 6.210 -36.710 1.00 69.81 90 TRP A N 1
ATOM 661 C CA . TRP A 1 90 ? 29.101 6.761 -37.534 1.00 69.81 90 TRP A CA 1
ATOM 662 C C . TRP A 1 90 ? 29.690 7.866 -38.402 1.00 69.81 90 TRP A C 1
ATOM 664 O O . TRP A 1 90 ? 30.418 8.716 -37.888 1.00 69.81 90 TRP A O 1
ATOM 674 N N . ASP A 1 91 ? 29.391 7.840 -39.697 1.00 71.00 91 ASP A N 1
ATOM 675 C CA . ASP A 1 91 ? 29.807 8.897 -40.609 1.00 71.00 91 ASP A CA 1
ATOM 676 C C . ASP A 1 91 ? 29.230 10.240 -40.116 1.00 71.00 91 ASP A C 1
ATOM 678 O O . ASP A 1 91 ? 28.014 10.325 -39.900 1.00 71.00 91 ASP A O 1
ATOM 682 N N . PRO A 1 92 ? 30.055 11.272 -39.857 1.00 67.62 92 PRO A N 1
ATOM 683 C CA . PRO A 1 92 ? 29.581 12.582 -39.433 1.00 67.62 92 PRO A CA 1
ATOM 684 C C . PRO A 1 92 ? 28.942 13.330 -40.612 1.00 67.62 92 PRO A C 1
ATOM 686 O O . PRO A 1 92 ? 29.464 14.335 -41.084 1.00 67.62 92 PRO A O 1
ATOM 689 N N . HIS A 1 93 ? 27.804 12.845 -41.094 1.00 66.19 93 HIS A N 1
ATOM 690 C CA . HIS A 1 93 ? 26.950 13.596 -42.008 1.00 66.19 93 HIS A CA 1
ATOM 691 C C . HIS A 1 93 ? 26.062 14.554 -41.209 1.00 66.19 93 HIS A C 1
ATOM 693 O O . HIS A 1 93 ? 25.573 14.209 -40.125 1.00 66.19 93 HIS A O 1
ATOM 699 N N . ASP A 1 94 ? 25.836 15.764 -41.733 1.00 69.69 94 ASP A N 1
ATOM 700 C CA . ASP A 1 94 ? 24.847 16.666 -41.144 1.00 69.69 94 ASP A CA 1
ATOM 701 C C . ASP A 1 94 ? 23.476 15.984 -41.240 1.00 69.69 94 ASP A C 1
ATOM 703 O O . ASP A 1 94 ? 23.064 15.491 -42.291 1.00 69.69 94 ASP A O 1
ATOM 707 N N . TYR A 1 95 ? 22.744 15.953 -40.130 1.00 69.44 95 TYR A N 1
ATOM 708 C CA . TYR A 1 95 ? 21.431 15.316 -40.034 1.00 69.44 95 TYR A CA 1
ATOM 709 C C . TYR A 1 95 ? 20.465 15.816 -41.125 1.00 69.44 95 TYR A C 1
ATOM 711 O O . TYR A 1 95 ? 19.586 15.085 -41.587 1.00 69.44 95 TYR A O 1
ATOM 719 N N . LYS A 1 96 ? 20.653 17.059 -41.586 1.00 75.00 96 LYS A N 1
ATOM 720 C CA . LYS A 1 96 ? 19.894 17.646 -42.696 1.00 75.00 96 LYS A CA 1
ATOM 721 C C . LYS A 1 96 ? 20.177 16.991 -44.048 1.00 75.00 96 LYS A C 1
ATOM 723 O O . LYS A 1 96 ? 19.244 16.859 -44.837 1.00 75.00 96 LYS A O 1
ATOM 728 N N . GLU A 1 97 ? 21.415 16.585 -44.309 1.00 77.06 97 GLU A N 1
ATOM 729 C CA . GLU A 1 97 ? 21.824 15.951 -45.568 1.00 77.06 97 GLU A CA 1
ATOM 730 C C . GLU A 1 97 ? 21.243 14.540 -45.672 1.00 77.06 97 GLU A C 1
ATOM 732 O O . GLU A 1 97 ? 20.632 14.210 -46.687 1.00 77.06 97 GLU A O 1
ATOM 737 N N . ILE A 1 98 ? 21.287 13.771 -44.577 1.00 78.00 98 ILE A N 1
ATOM 738 C CA . ILE A 1 98 ? 20.677 12.432 -44.492 1.00 78.00 98 ILE A CA 1
ATOM 739 C C . ILE A 1 98 ? 19.166 12.501 -44.773 1.00 78.00 98 ILE A C 1
ATOM 741 O O . ILE A 1 98 ? 18.622 11.703 -45.537 1.00 78.00 98 ILE A O 1
ATOM 745 N N . ILE A 1 99 ? 18.469 13.482 -44.187 1.00 77.69 99 ILE A N 1
ATOM 746 C CA . ILE A 1 99 ? 17.028 13.668 -44.417 1.00 77.69 99 ILE A CA 1
ATOM 747 C C . ILE A 1 99 ? 16.742 14.107 -45.857 1.00 77.69 99 ILE A C 1
ATOM 749 O O . ILE A 1 99 ? 15.754 13.661 -46.444 1.00 77.69 99 ILE A O 1
ATOM 753 N N . ALA A 1 100 ? 17.550 15.007 -46.420 1.00 82.31 100 ALA A N 1
ATOM 754 C CA . ALA A 1 100 ? 17.370 15.477 -47.791 1.00 82.31 100 ALA A CA 1
ATOM 755 C C . ALA A 1 100 ? 17.582 14.344 -48.807 1.00 82.31 100 ALA A C 1
ATOM 757 O O . ALA A 1 100 ? 16.820 14.238 -49.768 1.00 82.31 100 ALA A O 1
ATOM 758 N N . GLU A 1 101 ? 18.562 13.474 -48.567 1.00 78.25 101 GLU A N 1
ATOM 759 C CA . GLU A 1 101 ? 18.814 12.292 -49.384 1.00 78.25 101 GLU A CA 1
ATOM 760 C C . GLU A 1 101 ? 17.682 11.268 -49.290 1.00 78.25 101 GLU A C 1
ATOM 762 O O . GLU A 1 101 ? 17.188 10.839 -50.331 1.00 78.25 101 GLU A O 1
ATOM 767 N N . GLY A 1 102 ? 17.196 10.964 -48.081 1.00 81.50 102 GLY A N 1
ATOM 768 C CA . GLY A 1 102 ? 16.035 10.085 -47.906 1.00 81.50 102 GLY A CA 1
ATOM 769 C C . GLY A 1 102 ? 14.796 10.611 -48.636 1.00 81.50 102 GLY A C 1
ATOM 770 O O . GLY A 1 102 ? 14.174 9.890 -49.410 1.00 81.50 102 GLY A O 1
ATOM 771 N N . LYS A 1 103 ? 14.497 11.911 -48.492 1.00 84.06 103 LYS A N 1
ATOM 772 C CA . LYS A 1 103 ? 13.378 12.547 -49.207 1.00 84.06 103 LYS A CA 1
ATOM 773 C C . LYS A 1 103 ? 13.540 12.485 -50.722 1.00 84.06 103 LYS A C 1
ATOM 775 O O . LYS A 1 103 ? 12.560 12.271 -51.423 1.00 84.06 103 LYS A O 1
ATOM 780 N N . ARG A 1 104 ? 14.750 12.712 -51.236 1.00 84.62 104 ARG A N 1
ATOM 781 C CA . ARG A 1 104 ? 15.035 12.647 -52.675 1.00 84.62 104 ARG A CA 1
ATOM 782 C C . ARG A 1 104 ? 14.824 11.234 -53.219 1.00 84.62 104 ARG A C 1
ATOM 784 O O . ARG A 1 104 ? 14.172 11.105 -54.247 1.00 84.62 104 ARG A O 1
ATOM 791 N N . ALA A 1 105 ? 15.294 10.208 -52.509 1.00 80.75 105 ALA A N 1
ATOM 792 C CA . ALA A 1 105 ? 15.071 8.812 -52.884 1.00 80.75 105 ALA A CA 1
ATOM 793 C C . ALA A 1 105 ? 13.573 8.457 -52.923 1.00 80.75 105 ALA A C 1
ATOM 795 O O . ALA A 1 105 ? 13.122 7.825 -53.876 1.00 80.75 105 ALA A O 1
ATOM 796 N N . ASP A 1 106 ? 12.790 8.928 -51.945 1.00 83.06 106 ASP A N 1
ATOM 797 C CA . ASP A 1 106 ? 11.335 8.741 -51.940 1.00 83.06 106 ASP A CA 1
ATOM 798 C C . ASP A 1 106 ? 10.673 9.420 -53.153 1.00 83.06 106 ASP A C 1
ATOM 800 O O . ASP A 1 106 ? 9.835 8.814 -53.814 1.00 83.06 106 ASP A O 1
ATOM 804 N N . TYR A 1 107 ? 11.065 10.655 -53.493 1.00 78.88 107 TYR A N 1
ATOM 805 C CA . TYR A 1 107 ? 10.529 11.363 -54.665 1.00 78.88 107 TYR A CA 1
ATOM 806 C C . TYR A 1 107 ? 10.901 10.697 -55.997 1.00 78.88 107 TYR A C 1
ATOM 808 O O . TYR A 1 107 ? 10.065 10.643 -56.896 1.00 78.88 107 TYR A O 1
ATOM 816 N N . GLU A 1 108 ? 12.128 10.192 -56.133 1.00 82.19 108 GLU A N 1
ATOM 817 C CA . GLU A 1 108 ? 12.587 9.490 -57.340 1.00 82.19 108 GLU A CA 1
ATOM 818 C C . GLU A 1 108 ? 11.901 8.125 -57.517 1.00 82.19 108 GLU A C 1
ATOM 820 O O . GLU A 1 108 ? 11.706 7.690 -58.647 1.00 82.19 108 GLU A O 1
ATOM 825 N N . ALA A 1 109 ? 11.462 7.480 -56.430 1.00 78.00 109 ALA A N 1
ATOM 826 C CA . ALA A 1 109 ? 10.692 6.233 -56.475 1.00 78.00 109 ALA A CA 1
ATOM 827 C C . ALA A 1 109 ? 9.210 6.418 -56.872 1.00 78.00 109 ALA A C 1
ATOM 829 O O . ALA A 1 109 ? 8.511 5.433 -57.114 1.00 78.00 109 ALA A O 1
ATOM 830 N N . LEU A 1 110 ? 8.718 7.661 -56.911 1.00 75.69 110 LEU A N 1
ATOM 831 C CA . LEU A 1 110 ? 7.369 8.018 -57.368 1.00 75.69 110 LEU A CA 1
ATOM 832 C C . LEU A 1 110 ? 7.296 8.370 -58.871 1.00 75.69 110 LEU A C 1
ATOM 834 O O . LEU A 1 110 ? 6.197 8.658 -59.355 1.00 75.69 110 LEU A O 1
ATOM 838 N N . GLY A 1 111 ? 8.430 8.382 -59.585 1.00 58.72 111 GLY A N 1
ATOM 839 C CA . GLY A 1 111 ? 8.527 8.592 -61.041 1.00 58.72 111 GLY A CA 1
ATOM 840 C C . GLY A 1 111 ? 8.662 7.294 -61.828 1.00 58.72 111 GLY A C 1
ATOM 841 O O . GLY A 1 111 ? 8.293 7.321 -63.023 1.00 58.72 111 GLY A O 1
#

Secondary structure (DSSP, 8-state):
-PPP------HHHHHHHHHHHHHTT--HHHHHHHHHHHHHHHSS-TT-------TTS----------HHHHHHHHHHHHHHPPPPPTT------HHHHHHHHHHHHHHTT-

Nearest PDB structures (foldseek):
  4fxe-assembly1_A-2  TM=6.408E-01  e=5.828E-02  Escherichia coli K-12

pLDDT: mean 78.99, std 14.56, range [44.31, 93.75]

Solvent-accessible surface area (backbone atoms only — not comparable to full-atom values): 7348 Å² total; per-residue (Å²): 136,87,83,90,86,85,84,93,68,60,68,67,61,52,51,53,50,50,54,52,30,54,74,73,75,49,47,73,68,57,52,54,53,51,52,52,53,42,31,74,72,64,78,44,77,84,82,77,64,87,67,74,80,64,92,82,63,78,83,74,81,73,79,76,78,79,44,75,66,56,48,50,54,52,51,51,53,49,58,74,73,56,76,84,79,52,94,89,54,78,80,89,64,58,72,66,56,58,51,51,51,52,52,48,54,56,58,61,74,74,109